Protein AF-A0A357IED6-F1 (afdb_monomer)

Secondary structure (DSSP, 8-state):
-HHHHHHHHHHHTT--EEEE-TTSS-EEEE-EEEEETTTTEEEEPP-S-HHHHHHHHTT--EEEEEEETTEEEEEEEE--SEEEEETTEEEEEEEPPS--EEE---SSPPEEPPTTS--EEEEEEEETTTTEEEEEEEE--EE-

Solvent-accessible surface area (backbone atoms only — not comparable to full-atom values): 8421 Å² total; per-residue (Å²): 117,66,66,64,48,53,56,44,49,38,30,78,68,64,31,62,29,42,40,36,29,92,92,45,105,49,64,35,57,35,37,40,80,47,73,41,76,91,83,41,32,31,29,32,46,47,53,83,33,68,69,57,45,48,40,49,76,72,56,49,53,30,31,44,36,35,63,57,97,84,22,43,34,36,39,70,75,42,48,65,79,46,78,50,73,59,99,89,45,44,37,37,33,27,63,62,67,96,63,66,49,77,49,73,84,72,94,62,72,68,51,67,46,54,94,90,49,86,45,78,44,75,51,74,52,71,42,82,90,76,72,44,69,52,75,45,79,49,67,52,58,63,50,102

Nearest PDB structures (foldseek):
  3kyf-assembly1_A  TM=8.265E-01  e=1.391E-10  Pseudomonas putida KT2440
  2gjg-assembly1_A-2  TM=6.910E-01  e=1.583E-08  Pseudomonas putida KT2440
  5y6f-assembly1_A  TM=8.391E-01  e=9.096E-07  Escherichia coli K-12
  3ba3-assembly1_A  TM=6.505E-01  e=3.039E-02  Lactiplantibacillus plantarum WCFS1
  2hhz-assembly1_A  TM=6.022E-01  e=1.473E-01  Streptococcus suis 89/1591

Sequence (144 aa):
MQIARIIQSLRDDHQLIGVSFRDRNEGSQSIIVDVDLDAGFFSVDELPSAGCRQLVSDGEPFDIRAELNGVDVGMAGLKVSEISEDDQGALYQVPIPKRISYVQRREAFRARVTGLTEVPVALSWTDEETSTSGELEAALDDIS

Mean predicted aligned error: 8.71 Å

Radius of gyration: 20.52 Å; Cα contacts (8 Å, |Δi|>4): 267; chains: 1; bounding box: 52×38×51 Å

pLDDT: mean 90.73, std 7.45, range [64.06, 98.12]

Structure (mmCIF, N/CA/C/O backbone):
data_AF-A0A357IED6-F1
#
_entry.id   AF-A0A357IED6-F1
#
loop_
_atom_site.group_PDB
_atom_site.id
_atom_site.type_symbol
_atom_site.label_atom_id
_atom_site.label_alt_id
_atom_site.label_comp_id
_atom_site.label_asym_id
_atom_site.label_entity_id
_atom_site.label_seq_id
_atom_site.pdbx_PDB_ins_code
_atom_site.Cartn_x
_atom_site.Cartn_y
_atom_site.Cartn_z
_atom_site.occupancy
_atom_site.B_iso_or_equiv
_atom_site.auth_seq_id
_atom_site.auth_comp_id
_atom_site.auth_asym_id
_atom_site.auth_atom_id
_atom_site.pdbx_PDB_model_num
ATOM 1 N N . MET A 1 1 ? -18.138 -2.967 -7.407 1.00 64.06 1 MET A N 1
ATOM 2 C CA . MET A 1 1 ? -17.438 -4.247 -7.150 1.00 64.06 1 MET A CA 1
ATOM 3 C C . MET A 1 1 ? -16.030 -4.350 -7.754 1.00 64.06 1 MET A C 1
ATOM 5 O O . MET A 1 1 ? -15.318 -5.254 -7.352 1.00 64.06 1 MET A O 1
ATOM 9 N N . GLN A 1 2 ? -15.576 -3.463 -8.655 1.00 84.00 2 GLN A N 1
ATOM 10 C CA . GLN A 1 2 ? -14.235 -3.580 -9.266 1.00 84.00 2 GLN A CA 1
ATOM 11 C C . GLN A 1 2 ? -13.073 -3.222 -8.316 1.00 84.00 2 GLN A C 1
ATOM 13 O O . GLN A 1 2 ? -12.084 -3.941 -8.275 1.00 84.00 2 GLN A O 1
ATOM 18 N N . ILE A 1 3 ? -13.210 -2.164 -7.507 1.00 90.25 3 ILE A N 1
ATOM 19 C CA . ILE A 1 3 ? -12.166 -1.725 -6.556 1.00 90.25 3 ILE A CA 1
ATOM 20 C C . ILE A 1 3 ? -11.846 -2.819 -5.532 1.00 90.25 3 ILE A C 1
ATOM 22 O O . ILE A 1 3 ? -10.701 -3.224 -5.383 1.00 90.25 3 ILE A O 1
ATOM 26 N N . ALA A 1 4 ? -12.891 -3.343 -4.894 1.00 89.81 4 ALA A N 1
ATOM 27 C CA . ALA A 1 4 ? -12.820 -4.458 -3.960 1.00 89.81 4 ALA A CA 1
ATOM 28 C C . ALA A 1 4 ? -12.060 -5.673 -4.516 1.00 89.81 4 ALA A C 1
ATOM 30 O O . ALA A 1 4 ? -11.332 -6.329 -3.778 1.00 89.81 4 ALA A O 1
ATOM 31 N N . ARG A 1 5 ? -12.236 -5.983 -5.808 1.00 91.75 5 ARG A N 1
ATOM 32 C CA . ARG A 1 5 ? -11.565 -7.117 -6.456 1.00 91.75 5 ARG A CA 1
ATOM 33 C C . ARG A 1 5 ? -10.081 -6.866 -6.662 1.00 91.75 5 ARG A C 1
ATOM 35 O O . ARG A 1 5 ? -9.305 -7.779 -6.447 1.00 91.75 5 ARG A O 1
ATOM 42 N N . ILE A 1 6 ? -9.691 -5.640 -7.002 1.00 94.62 6 ILE A N 1
ATOM 43 C CA . ILE A 1 6 ? -8.274 -5.274 -7.120 1.00 94.62 6 ILE A CA 1
ATOM 44 C C . ILE A 1 6 ? -7.575 -5.401 -5.763 1.00 94.62 6 ILE A C 1
ATOM 46 O O . ILE A 1 6 ? -6.493 -5.966 -5.692 1.00 94.62 6 ILE A O 1
ATOM 50 N N . ILE A 1 7 ? -8.216 -4.945 -4.684 1.00 95.94 7 ILE A N 1
ATOM 51 C CA . ILE A 1 7 ? -7.675 -5.069 -3.322 1.00 95.94 7 ILE A CA 1
ATOM 52 C C . ILE A 1 7 ? -7.568 -6.546 -2.902 1.00 95.94 7 ILE A C 1
ATOM 54 O O . ILE A 1 7 ? -6.544 -6.944 -2.360 1.00 95.94 7 ILE A O 1
ATOM 58 N N . GLN A 1 8 ? -8.574 -7.375 -3.214 1.00 95.94 8 GLN A N 1
ATOM 59 C CA . GLN A 1 8 ? -8.484 -8.832 -3.026 1.00 95.94 8 GLN A CA 1
ATOM 60 C C . GLN A 1 8 ? -7.321 -9.443 -3.805 1.00 95.94 8 GLN A C 1
ATOM 62 O O . GLN A 1 8 ? -6.569 -10.211 -3.230 1.00 95.94 8 GLN A O 1
ATOM 67 N N . SER A 1 9 ? -7.129 -9.078 -5.075 1.00 95.81 9 SER A N 1
ATOM 68 C CA . SER A 1 9 ? -6.007 -9.595 -5.863 1.00 95.81 9 SER A CA 1
ATOM 69 C C . SER A 1 9 ? -4.656 -9.207 -5.265 1.00 95.81 9 SER A C 1
ATOM 71 O O . SER A 1 9 ? -3.771 -10.046 -5.197 1.00 95.8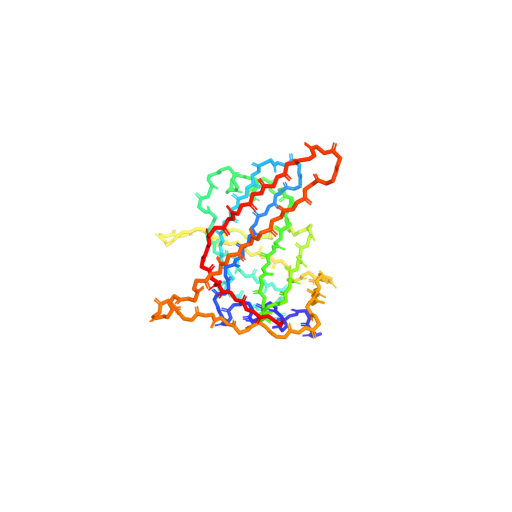1 9 SER A O 1
ATOM 73 N N . LEU A 1 10 ? -4.505 -7.973 -4.766 1.00 96.75 10 LEU A N 1
ATOM 74 C CA . LEU A 1 10 ? -3.286 -7.561 -4.060 1.00 96.75 10 LEU A CA 1
ATOM 75 C C . LEU A 1 10 ? -3.009 -8.433 -2.823 1.00 96.75 10 LEU A C 1
ATOM 77 O O . LEU A 1 10 ? -1.856 -8.783 -2.585 1.00 96.75 10 LEU A O 1
ATOM 81 N N . ARG A 1 11 ? -4.051 -8.800 -2.063 1.00 97.38 11 ARG A N 1
ATOM 82 C CA . ARG A 1 11 ? -3.950 -9.726 -0.924 1.00 97.38 11 ARG A CA 1
ATOM 83 C C . ARG A 1 11 ? -3.593 -11.140 -1.372 1.00 97.38 11 ARG A C 1
ATOM 85 O O . ARG A 1 11 ? -2.632 -11.710 -0.872 1.00 97.38 11 ARG A O 1
ATOM 92 N N . ASP A 1 12 ? -4.381 -11.713 -2.277 1.00 96.69 12 ASP A N 1
ATOM 93 C CA . ASP A 1 12 ? -4.260 -13.118 -2.673 1.00 96.69 12 ASP A CA 1
ATOM 94 C C . ASP A 1 12 ? -2.881 -13.390 -3.307 1.00 96.69 12 ASP A C 1
ATOM 96 O O . ASP A 1 12 ? -2.246 -14.409 -3.021 1.00 96.69 12 ASP A O 1
ATOM 100 N N . ASP A 1 13 ? -2.362 -12.422 -4.068 1.00 96.00 13 ASP A N 1
ATOM 101 C CA . ASP A 1 13 ? -1.035 -12.474 -4.685 1.00 96.00 13 ASP A CA 1
ATOM 102 C C . ASP A 1 13 ? 0.095 -12.017 -3.732 1.00 96.00 13 ASP A C 1
ATOM 104 O O . ASP A 1 13 ? 1.244 -11.922 -4.166 1.00 96.00 13 ASP A O 1
ATOM 108 N N . HIS A 1 14 ? -0.205 -11.712 -2.460 1.00 95.31 14 HIS A N 1
ATOM 109 C CA . HIS A 1 14 ? 0.734 -11.217 -1.438 1.00 95.31 14 HIS A CA 1
ATOM 110 C C . HIS A 1 14 ? 1.625 -10.070 -1.941 1.00 95.31 14 HIS A C 1
ATOM 112 O O . HIS A 1 14 ? 2.837 -10.040 -1.710 1.00 95.31 14 HIS A O 1
ATOM 118 N N . GLN A 1 15 ? 1.030 -9.133 -2.682 1.00 96.44 15 GLN A N 1
ATOM 119 C CA . GLN A 1 15 ? 1.777 -8.037 -3.284 1.00 96.44 15 GLN A CA 1
ATOM 120 C C . GLN A 1 15 ? 2.285 -7.083 -2.206 1.00 96.44 15 GLN A C 1
ATOM 122 O O . GLN A 1 15 ? 1.523 -6.616 -1.355 1.00 96.44 15 GLN A O 1
ATOM 127 N N . LEU A 1 16 ? 3.575 -6.749 -2.287 1.00 97.00 16 LEU A N 1
ATOM 128 C CA . LEU A 1 16 ? 4.151 -5.685 -1.476 1.00 97.00 16 LEU A CA 1
ATOM 129 C C . LEU A 1 16 ? 3.484 -4.358 -1.826 1.00 97.00 16 LEU A C 1
ATOM 131 O O . LEU A 1 16 ? 3.409 -3.957 -2.991 1.00 97.00 16 LEU A O 1
ATOM 135 N N . ILE A 1 17 ? 3.052 -3.655 -0.789 1.00 97.88 17 ILE A N 1
ATOM 136 C CA . ILE A 1 17 ? 2.495 -2.318 -0.900 1.00 97.88 17 ILE A CA 1
ATOM 137 C C . ILE A 1 17 ? 3.471 -1.302 -0.309 1.00 97.88 17 ILE A C 1
ATOM 139 O O . ILE A 1 17 ? 4.075 -1.524 0.737 1.00 97.88 17 ILE A O 1
ATOM 143 N N . GLY A 1 18 ? 3.630 -0.171 -0.985 1.00 97.69 18 GLY A N 1
ATOM 144 C CA . GLY A 1 18 ? 4.316 1.003 -0.465 1.00 97.69 18 GLY A CA 1
ATOM 145 C C . GLY A 1 18 ? 3.320 1.943 0.199 1.00 97.69 18 GLY A C 1
ATOM 146 O O . GLY A 1 18 ? 2.380 2.402 -0.448 1.00 97.69 18 GLY A O 1
ATOM 147 N N . VAL A 1 19 ? 3.548 2.254 1.469 1.00 97.50 19 VAL A N 1
ATOM 148 C CA . VAL A 1 19 ? 2.793 3.230 2.261 1.00 97.50 19 VAL A CA 1
ATOM 149 C C . VAL A 1 19 ? 3.594 4.524 2.328 1.00 97.50 19 VAL A C 1
ATOM 151 O O . VAL A 1 19 ? 4.795 4.498 2.587 1.00 97.50 19 VAL A O 1
ATOM 154 N N . SER A 1 20 ? 2.945 5.660 2.082 1.00 96.69 20 SER A N 1
ATOM 155 C CA . SER A 1 20 ? 3.589 6.980 2.083 1.00 96.69 20 SER A CA 1
ATOM 156 C C . SER A 1 20 ? 2.659 8.068 2.608 1.00 96.69 20 SER A C 1
ATOM 158 O O . SER A 1 20 ? 1.442 7.967 2.471 1.00 96.69 20 SER A O 1
ATOM 160 N N . PHE A 1 21 ? 3.229 9.134 3.162 1.00 94.94 21 PHE A N 1
ATOM 161 C CA . PHE A 1 21 ? 2.486 10.262 3.728 1.00 94.94 21 PHE A CA 1
ATOM 162 C C . PHE A 1 21 ? 2.893 11.537 2.984 1.00 94.94 21 PHE A C 1
ATOM 164 O O . PHE A 1 21 ? 4.072 11.860 2.931 1.00 94.94 21 PHE A O 1
ATOM 171 N N . ARG A 1 22 ? 1.949 12.265 2.373 1.00 84.12 22 ARG A N 1
ATOM 172 C CA . ARG A 1 22 ? 2.268 13.318 1.378 1.00 84.12 22 ARG A CA 1
ATOM 173 C C . ARG A 1 22 ? 3.228 14.403 1.854 1.00 84.12 22 ARG A C 1
ATOM 175 O O . ARG A 1 22 ? 4.086 14.818 1.084 1.00 84.12 22 ARG A O 1
ATOM 182 N N . ASP A 1 23 ? 3.076 14.840 3.097 1.00 81.88 23 ASP A N 1
ATOM 183 C CA . ASP A 1 23 ? 3.854 15.946 3.661 1.00 81.88 23 ASP A CA 1
ATOM 184 C C . ASP A 1 23 ? 4.979 15.457 4.583 1.00 81.88 23 ASP A C 1
ATOM 186 O O . ASP A 1 23 ? 5.598 16.239 5.309 1.00 81.88 23 ASP A O 1
ATOM 190 N N . ARG A 1 24 ? 5.257 14.148 4.570 1.00 81.00 24 ARG A N 1
ATOM 191 C CA . ARG A 1 24 ? 6.326 13.524 5.348 1.00 81.00 24 ARG A CA 1
ATOM 192 C C . ARG A 1 24 ? 7.255 12.806 4.381 1.00 81.00 24 ARG A C 1
ATOM 194 O O . ARG A 1 24 ? 6.810 12.049 3.528 1.00 81.00 24 ARG A O 1
ATOM 201 N N . ASN A 1 25 ? 8.563 12.986 4.528 1.00 82.88 25 ASN A N 1
ATOM 202 C CA . ASN A 1 25 ? 9.537 12.168 3.799 1.00 82.88 25 ASN A CA 1
ATOM 203 C C . ASN A 1 25 ? 9.668 10.776 4.452 1.00 82.88 25 ASN A C 1
ATOM 205 O O . ASN A 1 25 ? 10.767 10.318 4.751 1.00 82.88 25 ASN A O 1
ATOM 209 N N . GLU A 1 26 ? 8.527 10.158 4.750 1.00 86.31 26 GLU A N 1
ATOM 210 C CA . GLU A 1 26 ? 8.396 8.888 5.444 1.00 86.31 26 GLU A CA 1
ATOM 211 C C . GLU A 1 26 ? 7.555 7.927 4.615 1.00 86.31 26 GLU A C 1
ATOM 213 O O . GLU A 1 26 ? 6.529 8.287 4.027 1.00 86.31 26 GLU A O 1
ATOM 218 N N . GLY A 1 27 ? 8.006 6.681 4.592 1.00 91.94 27 GLY A N 1
ATOM 219 C CA . GLY A 1 27 ? 7.304 5.598 3.946 1.00 91.94 27 GLY A CA 1
ATOM 220 C C . GLY A 1 27 ? 7.705 4.263 4.540 1.00 91.94 27 GLY A C 1
ATOM 221 O O . GLY A 1 27 ? 8.721 4.127 5.224 1.00 91.94 27 GLY A O 1
ATOM 222 N N . SER A 1 28 ? 6.873 3.271 4.278 1.00 95.50 28 SER A N 1
ATOM 223 C CA . SER A 1 28 ? 7.088 1.909 4.732 1.00 95.50 28 SER A CA 1
ATOM 224 C C . SER A 1 28 ? 6.571 0.929 3.692 1.00 95.50 28 SER A C 1
ATOM 226 O O . SER A 1 28 ? 5.829 1.309 2.785 1.00 95.50 28 SER A O 1
ATOM 228 N N . GLN A 1 29 ? 6.979 -0.325 3.809 1.00 96.81 29 GLN A N 1
ATOM 229 C CA . GLN A 1 29 ? 6.427 -1.411 3.012 1.00 96.81 29 GLN A CA 1
ATOM 230 C C . GLN A 1 29 ? 5.634 -2.335 3.920 1.00 96.81 29 GLN A C 1
ATOM 232 O O . GLN A 1 29 ? 5.993 -2.517 5.079 1.00 96.81 29 GLN A O 1
ATOM 237 N N . SER A 1 30 ? 4.553 -2.882 3.385 1.00 97.06 30 SER A N 1
ATOM 238 C CA . SER A 1 30 ? 3.677 -3.819 4.084 1.00 97.06 30 SER A CA 1
ATOM 239 C C . SER A 1 30 ? 2.950 -4.689 3.049 1.00 97.06 30 SER A C 1
ATOM 241 O O . SER A 1 30 ? 3.298 -4.668 1.863 1.00 97.06 30 SER A O 1
ATOM 243 N N . ILE A 1 31 ? 1.945 -5.443 3.481 1.00 97.56 31 ILE A N 1
ATOM 244 C CA . ILE A 1 31 ? 1.044 -6.244 2.653 1.00 97.56 31 ILE A CA 1
ATOM 245 C C . ILE A 1 31 ? -0.402 -6.074 3.131 1.00 97.56 31 ILE A C 1
ATOM 247 O O . ILE A 1 31 ? -0.668 -5.636 4.250 1.00 97.56 31 ILE A O 1
ATOM 251 N N . ILE A 1 32 ? -1.353 -6.433 2.272 1.00 97.81 32 ILE A N 1
ATOM 252 C CA . ILE A 1 32 ? -2.757 -6.576 2.669 1.00 97.81 32 ILE A CA 1
ATOM 253 C C . ILE A 1 32 ? -2.953 -8.018 3.120 1.00 97.81 32 ILE A C 1
ATOM 255 O O . ILE A 1 32 ? -2.716 -8.933 2.336 1.00 97.81 32 ILE A O 1
ATOM 259 N N . VAL A 1 33 ? -3.397 -8.221 4.358 1.00 96.75 33 VAL A N 1
ATOM 260 C CA . VAL A 1 33 ? -3.565 -9.568 4.936 1.00 96.75 33 VAL A CA 1
ATOM 261 C C . VAL A 1 33 ? -5.017 -10.023 4.956 1.00 96.75 33 VAL A C 1
ATOM 263 O O . VAL A 1 33 ? -5.296 -11.221 4.886 1.00 96.75 33 VAL A O 1
ATOM 266 N N . ASP A 1 34 ? -5.963 -9.083 4.975 1.00 96.38 34 ASP A N 1
ATOM 267 C CA . ASP A 1 34 ? -7.386 -9.403 4.965 1.00 96.38 34 ASP A CA 1
ATOM 268 C C . ASP A 1 34 ? -8.229 -8.384 4.196 1.00 96.38 34 ASP A C 1
ATOM 270 O O . ASP A 1 34 ? -7.861 -7.215 4.070 1.00 96.38 34 ASP A O 1
ATOM 274 N N . VAL A 1 35 ? -9.355 -8.844 3.650 1.00 96.81 35 VAL A N 1
ATOM 275 C CA . VAL A 1 35 ? -10.332 -8.010 2.945 1.00 96.81 35 VAL A CA 1
ATOM 276 C C . VAL A 1 35 ? -11.739 -8.495 3.279 1.00 96.81 35 VAL A C 1
ATOM 278 O O . VAL A 1 35 ? -12.156 -9.554 2.812 1.00 96.81 35 VAL A O 1
ATOM 281 N N . ASP A 1 36 ? -12.501 -7.669 3.991 1.00 95.19 36 ASP A N 1
ATOM 282 C CA . ASP A 1 36 ? -13.914 -7.905 4.275 1.00 95.19 36 ASP A CA 1
ATOM 283 C C . ASP A 1 36 ? -14.778 -6.990 3.398 1.00 95.19 36 ASP A C 1
ATOM 285 O O . ASP A 1 36 ? -14.875 -5.773 3.587 1.00 95.19 36 ASP A O 1
ATOM 289 N N . LEU A 1 37 ? -15.414 -7.586 2.389 1.00 90.31 37 LEU A N 1
ATOM 290 C CA . LEU A 1 37 ? -16.263 -6.857 1.449 1.00 90.31 37 LEU A CA 1
ATOM 291 C C . LEU A 1 37 ? -17.638 -6.518 2.004 1.00 90.31 37 LEU A C 1
ATOM 293 O O . LEU A 1 37 ? -18.233 -5.539 1.547 1.00 90.31 37 LEU A O 1
ATOM 297 N N . ASP A 1 38 ? -18.138 -7.334 2.927 1.00 91.38 38 ASP A N 1
ATOM 298 C CA . ASP A 1 38 ? -19.461 -7.158 3.508 1.00 91.38 38 ASP A CA 1
ATOM 299 C C . ASP A 1 38 ? -19.416 -6.016 4.526 1.00 91.38 38 ASP A C 1
ATOM 301 O O . ASP A 1 38 ? -20.299 -5.155 4.539 1.00 91.38 38 ASP A O 1
ATOM 305 N N . ALA A 1 39 ? -18.337 -5.946 5.309 1.00 93.25 39 ALA A N 1
ATOM 306 C CA . ALA A 1 39 ? -18.072 -4.844 6.225 1.00 93.25 39 ALA A CA 1
ATOM 307 C C . ALA A 1 39 ? -17.416 -3.622 5.551 1.00 93.25 39 ALA A C 1
ATOM 309 O O . ALA A 1 39 ? -17.506 -2.505 6.063 1.00 93.25 39 ALA A O 1
ATOM 310 N N . GLY A 1 40 ? -16.799 -3.798 4.379 1.00 94.88 40 GLY A N 1
ATOM 311 C CA . GLY A 1 40 ? -16.278 -2.706 3.557 1.00 94.88 40 GLY A CA 1
ATOM 312 C C . GLY A 1 40 ? -14.908 -2.177 3.987 1.00 94.88 40 GLY A C 1
ATOM 313 O O . GLY A 1 40 ? -14.626 -0.993 3.776 1.00 94.88 40 GLY A O 1
ATOM 314 N N . PHE A 1 41 ? -14.051 -3.027 4.551 1.00 96.81 41 PHE A N 1
ATOM 315 C CA . PHE A 1 41 ? -12.683 -2.686 4.948 1.00 96.81 41 PHE A CA 1
ATOM 316 C C . PHE A 1 41 ? -11.665 -3.711 4.432 1.00 96.81 41 PHE A C 1
ATOM 318 O O . PHE A 1 41 ? -12.002 -4.799 3.971 1.00 96.81 41 PHE A O 1
ATOM 325 N N . PHE A 1 42 ? -10.393 -3.348 4.502 1.00 97.62 42 PHE A N 1
ATOM 326 C CA . PHE A 1 42 ? -9.267 -4.259 4.343 1.00 97.62 42 PHE A CA 1
ATOM 327 C C . PHE A 1 42 ? -8.245 -3.991 5.442 1.00 97.62 42 PHE A C 1
ATOM 329 O O . PHE A 1 42 ? -8.203 -2.890 5.990 1.00 97.62 42 PHE A O 1
ATOM 336 N N . SER A 1 43 ? -7.431 -4.989 5.753 1.00 97.56 43 SER A N 1
ATOM 337 C CA . SER A 1 43 ? -6.446 -4.920 6.825 1.00 97.56 43 SER A CA 1
ATOM 338 C C . SER A 1 43 ? -5.038 -4.936 6.249 1.00 97.56 43 SER A C 1
ATOM 340 O O . SER A 1 43 ? -4.699 -5.789 5.424 1.00 97.56 43 SER A O 1
ATOM 342 N N . VAL A 1 44 ? -4.231 -3.973 6.679 1.00 97.69 44 VAL A N 1
ATOM 343 C CA . VAL A 1 44 ? -2.818 -3.829 6.324 1.00 97.69 44 VAL A CA 1
ATOM 344 C C . VAL A 1 44 ? -1.972 -4.328 7.487 1.00 97.69 44 VAL A C 1
ATOM 346 O O . VAL A 1 44 ? -2.278 -4.018 8.639 1.00 97.69 44 VAL A O 1
ATOM 349 N N . ASP A 1 45 ? -0.938 -5.100 7.168 1.00 96.69 45 ASP A N 1
ATOM 350 C CA . ASP A 1 45 ? 0.019 -5.630 8.140 1.00 96.69 45 ASP A CA 1
ATOM 351 C C . ASP A 1 45 ? 0.878 -4.525 8.774 1.00 96.69 45 ASP A C 1
ATOM 353 O O . ASP A 1 45 ? 0.847 -3.361 8.349 1.00 96.69 45 ASP A O 1
ATOM 357 N N . GLU A 1 46 ? 1.688 -4.898 9.759 1.00 95.31 46 GLU A N 1
ATOM 358 C CA . GLU A 1 46 ? 2.544 -3.979 10.492 1.00 95.31 46 GLU A CA 1
ATOM 359 C C . GLU A 1 46 ? 3.399 -3.112 9.553 1.00 95.31 46 GLU A C 1
ATOM 361 O O . GLU A 1 46 ? 3.917 -3.566 8.531 1.00 95.31 46 GLU A O 1
ATOM 366 N N . LEU A 1 47 ? 3.561 -1.834 9.913 1.00 95.00 47 LEU A N 1
ATOM 367 C CA . LEU A 1 47 ? 4.505 -0.935 9.259 1.00 95.00 47 LEU A CA 1
ATOM 368 C C . LEU A 1 47 ? 5.841 -0.997 10.015 1.00 95.00 47 LEU A C 1
ATOM 370 O O . LEU A 1 47 ? 5.904 -0.507 11.142 1.00 95.00 47 LEU A O 1
ATOM 374 N N . PRO A 1 48 ? 6.936 -1.508 9.421 1.00 92.00 48 PRO A N 1
ATOM 375 C CA . PRO A 1 48 ? 8.214 -1.638 10.129 1.00 92.00 48 PRO A CA 1
ATOM 376 C C . PRO A 1 48 ? 8.837 -0.309 10.589 1.00 92.00 48 PRO A C 1
ATOM 378 O O . PRO A 1 48 ? 9.704 -0.289 11.462 1.00 92.00 48 PRO A O 1
ATOM 381 N N . SER A 1 49 ? 8.441 0.820 9.989 1.00 92.75 49 SER A N 1
ATOM 382 C CA . SER A 1 49 ? 8.948 2.142 10.376 1.00 92.75 49 SER A CA 1
ATOM 383 C C . SER A 1 49 ? 8.194 2.692 11.588 1.00 92.75 49 SER A C 1
ATOM 385 O O . SER A 1 49 ? 6.997 2.964 11.505 1.00 92.75 49 SER A O 1
ATOM 387 N N . ALA A 1 50 ? 8.911 2.953 12.686 1.00 92.00 50 ALA A N 1
ATOM 388 C CA . ALA A 1 50 ? 8.334 3.537 13.900 1.00 92.00 50 ALA A CA 1
ATOM 389 C C . ALA A 1 50 ? 7.679 4.912 13.658 1.00 92.00 50 ALA A C 1
ATOM 391 O O . ALA A 1 50 ? 6.631 5.199 14.234 1.00 92.00 50 ALA A O 1
ATOM 392 N N . GLY A 1 51 ? 8.256 5.742 12.780 1.00 94.25 51 GLY A N 1
ATOM 393 C CA . GLY A 1 51 ? 7.670 7.034 12.410 1.00 94.25 51 GLY A CA 1
ATOM 394 C C . GLY A 1 51 ? 6.351 6.864 11.654 1.00 94.25 51 GLY A C 1
ATOM 395 O O . GLY A 1 51 ? 5.354 7.496 11.995 1.00 94.25 51 GLY A O 1
ATOM 396 N N . CYS A 1 52 ? 6.284 5.902 10.730 1.00 94.25 52 CYS A N 1
ATOM 397 C CA . CYS A 1 52 ? 5.043 5.552 10.040 1.00 94.25 52 CYS A CA 1
ATOM 398 C C . CYS A 1 52 ? 3.989 4.981 11.000 1.00 94.25 52 CYS A C 1
ATOM 400 O O . CYS A 1 52 ? 2.830 5.380 10.908 1.00 94.25 52 CYS A O 1
ATOM 402 N N . ARG A 1 53 ? 4.376 4.111 11.950 1.00 94.31 53 ARG A N 1
ATOM 403 C CA . ARG A 1 53 ? 3.469 3.607 13.002 1.00 94.31 53 ARG A CA 1
ATOM 404 C C . ARG A 1 53 ? 2.862 4.763 13.799 1.00 94.31 53 ARG A C 1
ATOM 406 O O . ARG A 1 53 ? 1.653 4.783 14.005 1.00 94.31 53 ARG A O 1
ATOM 413 N N . GLN A 1 54 ? 3.679 5.737 14.206 1.00 94.56 54 GLN A N 1
ATOM 414 C CA . GLN A 1 54 ? 3.202 6.915 14.934 1.00 94.56 54 GLN A CA 1
ATOM 415 C C . GLN A 1 54 ? 2.244 7.762 14.087 1.00 94.56 54 GLN A C 1
ATOM 417 O O . GLN A 1 54 ? 1.165 8.106 14.557 1.00 94.56 54 GLN A O 1
ATOM 422 N N . LEU A 1 55 ? 2.592 8.044 12.828 1.00 95.38 55 LEU A N 1
ATOM 423 C CA . LEU A 1 55 ? 1.751 8.833 11.920 1.00 95.38 55 LEU A CA 1
ATOM 424 C C . LEU A 1 55 ? 0.374 8.191 11.698 1.00 95.38 55 LEU A C 1
ATOM 426 O O . LEU A 1 55 ? -0.641 8.888 11.704 1.00 95.38 55 LEU A O 1
ATOM 430 N N . VAL A 1 56 ? 0.325 6.864 11.54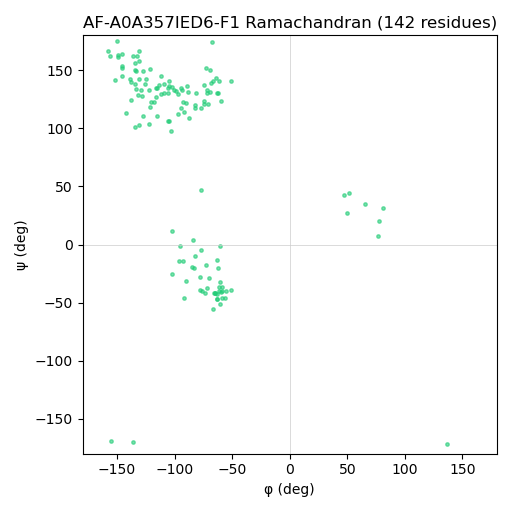2 1.00 95.25 56 VAL A N 1
ATOM 431 C CA . VAL A 1 56 ? -0.941 6.126 11.450 1.00 95.25 56 VAL A CA 1
ATOM 432 C C . VAL A 1 56 ? -1.751 6.246 12.739 1.00 95.25 56 VAL A C 1
ATOM 434 O O . VAL A 1 56 ? -2.944 6.546 12.673 1.00 95.25 56 VAL A O 1
ATOM 437 N N . SER A 1 57 ? -1.116 6.051 13.897 1.00 94.12 57 SER A N 1
ATOM 438 C CA . SER A 1 57 ? -1.764 6.182 15.209 1.00 94.12 57 SER A CA 1
ATOM 439 C C . SER A 1 57 ? -2.315 7.588 15.462 1.00 94.12 57 SER A C 1
ATOM 441 O O . SER A 1 57 ? -3.366 7.732 16.082 1.00 94.12 57 SER A O 1
ATOM 443 N N . ASP A 1 58 ? -1.658 8.617 14.926 1.00 95.00 58 ASP A N 1
ATOM 444 C CA . ASP A 1 58 ? -2.106 10.012 15.002 1.00 95.00 58 ASP A CA 1
ATOM 445 C C . ASP A 1 58 ? -3.251 10.331 14.014 1.00 95.00 58 ASP A C 1
ATOM 447 O O . ASP A 1 58 ? -3.808 11.433 14.020 1.00 95.00 58 ASP A O 1
ATOM 451 N N . GLY A 1 59 ? -3.637 9.374 13.161 1.00 94.62 59 GLY A N 1
ATOM 452 C CA . GLY A 1 59 ? -4.712 9.524 12.179 1.00 94.62 59 GLY A CA 1
ATOM 453 C C . GLY A 1 59 ? -4.321 10.333 10.937 1.00 94.62 59 GLY A C 1
ATOM 454 O O . GLY A 1 59 ? -5.206 10.848 10.232 1.00 94.62 59 GLY A O 1
ATOM 455 N N . GLU A 1 60 ? -3.018 10.460 10.664 1.00 95.75 60 GLU A N 1
ATOM 456 C CA . GLU A 1 60 ? -2.498 11.111 9.462 1.00 95.75 60 GLU A CA 1
ATOM 457 C C . GLU A 1 60 ? -2.956 10.326 8.213 1.00 95.75 60 GLU A C 1
ATOM 459 O O . GLU A 1 60 ? -2.817 9.099 8.161 1.00 95.75 60 GLU A O 1
ATOM 464 N N . PRO A 1 61 ? -3.528 10.992 7.189 1.00 96.62 61 PRO A N 1
ATOM 465 C CA . PRO A 1 61 ? -3.859 10.327 5.942 1.00 96.62 61 PRO A CA 1
ATOM 466 C C . PRO A 1 61 ? -2.608 9.824 5.218 1.00 96.62 61 PRO A C 1
ATOM 468 O O . PRO A 1 61 ? -1.593 10.517 5.143 1.00 96.62 61 PRO A O 1
ATOM 471 N N . PHE A 1 62 ? -2.725 8.665 4.585 1.00 97.25 62 PHE A N 1
ATOM 472 C CA . PHE A 1 62 ? -1.643 8.060 3.817 1.00 97.25 62 PHE A CA 1
ATOM 473 C C . PHE A 1 62 ? -2.112 7.588 2.444 1.00 97.25 62 PHE A C 1
ATOM 475 O O . PHE A 1 62 ? -3.303 7.419 2.170 1.00 97.25 62 PHE A O 1
ATOM 482 N N . ASP A 1 63 ? -1.140 7.372 1.571 1.00 97.44 63 ASP A N 1
ATOM 483 C CA . ASP A 1 63 ? -1.323 6.853 0.229 1.00 97.44 63 ASP A CA 1
ATOM 484 C C . ASP A 1 63 ? -0.666 5.462 0.154 1.00 97.44 63 ASP A C 1
ATOM 486 O O . ASP A 1 63 ? 0.447 5.263 0.648 1.00 97.44 63 ASP A O 1
ATOM 490 N N . ILE A 1 64 ? -1.347 4.509 -0.484 1.00 97.62 64 ILE A N 1
ATOM 491 C CA . ILE A 1 64 ? -0.820 3.184 -0.823 1.00 97.62 64 ILE A CA 1
ATOM 492 C C . ILE A 1 64 ? -0.516 3.133 -2.323 1.00 97.62 64 ILE A C 1
ATOM 494 O O . ILE A 1 64 ? -1.338 3.544 -3.149 1.00 97.62 64 ILE A O 1
ATOM 498 N N . ARG A 1 65 ? 0.635 2.561 -2.686 1.00 97.06 65 ARG A N 1
ATOM 499 C CA . ARG A 1 65 ? 0.983 2.169 -4.058 1.00 97.06 65 ARG A CA 1
ATOM 500 C C . ARG A 1 65 ? 1.369 0.700 -4.120 1.00 97.06 65 ARG A C 1
ATOM 502 O O . ARG A 1 65 ? 2.036 0.209 -3.220 1.00 97.06 65 ARG A O 1
ATOM 509 N N . ALA A 1 66 ? 0.982 0.026 -5.191 1.00 96.25 66 ALA A N 1
ATOM 510 C CA . ALA A 1 66 ? 1.336 -1.362 -5.451 1.00 96.25 66 ALA A CA 1
ATOM 511 C C . ALA A 1 66 ? 1.440 -1.604 -6.958 1.00 96.25 66 ALA A C 1
ATOM 513 O O . ALA A 1 66 ? 0.903 -0.827 -7.749 1.00 96.25 66 ALA A O 1
ATOM 514 N N . GLU A 1 67 ? 2.086 -2.697 -7.347 1.00 93.44 67 GLU A N 1
ATOM 515 C CA . GLU A 1 67 ? 2.010 -3.224 -8.708 1.00 93.44 67 GLU A CA 1
ATOM 516 C C . GLU A 1 67 ? 1.132 -4.481 -8.687 1.00 93.44 67 GLU A C 1
ATOM 518 O O . GLU A 1 67 ? 1.269 -5.320 -7.803 1.00 93.44 67 GLU A O 1
ATOM 523 N N . LEU A 1 68 ? 0.211 -4.612 -9.641 1.00 91.81 68 LEU A N 1
ATOM 524 C CA . LEU A 1 68 ? -0.579 -5.826 -9.839 1.00 91.81 68 LEU A CA 1
ATOM 525 C C . LEU A 1 68 ? -0.464 -6.256 -11.298 1.00 91.81 68 LEU A C 1
ATOM 527 O O . LEU A 1 68 ? -0.999 -5.587 -12.183 1.00 91.81 68 LEU A O 1
ATOM 531 N N . ASN A 1 69 ? 0.224 -7.371 -11.556 1.00 87.44 69 ASN A N 1
ATOM 532 C CA . ASN A 1 69 ? 0.453 -7.902 -12.907 1.00 87.44 69 ASN A CA 1
ATOM 533 C C . ASN A 1 69 ? 1.023 -6.847 -13.880 1.00 87.44 69 ASN A C 1
ATOM 535 O O . ASN A 1 69 ? 0.553 -6.698 -15.010 1.00 87.44 69 ASN A O 1
ATOM 539 N N . GLY A 1 70 ? 2.014 -6.073 -13.424 1.00 84.94 70 GLY A N 1
ATOM 540 C CA . GLY A 1 70 ? 2.640 -5.013 -14.215 1.00 84.94 70 GLY A CA 1
ATOM 541 C C . GLY A 1 70 ? 1.824 -3.724 -14.337 1.00 84.94 70 GLY A C 1
ATOM 542 O O . GLY A 1 70 ? 2.213 -2.862 -15.127 1.00 84.94 70 GLY A O 1
ATOM 543 N N . VAL A 1 71 ? 0.708 -3.596 -13.607 1.00 89.69 71 VAL A N 1
ATOM 544 C CA . VAL A 1 71 ? -0.129 -2.390 -13.566 1.00 89.69 71 VAL A CA 1
ATOM 545 C C . VAL A 1 71 ? 0.053 -1.639 -12.255 1.00 89.69 71 VAL A C 1
ATOM 547 O O . VAL A 1 71 ? -0.112 -2.217 -11.182 1.00 89.69 71 VAL A O 1
ATOM 550 N N . ASP A 1 72 ? 0.298 -0.331 -12.344 1.00 93.62 72 ASP A N 1
ATOM 551 C CA . ASP A 1 72 ? 0.384 0.540 -11.175 1.00 93.62 72 ASP A CA 1
ATOM 552 C C . ASP A 1 72 ? -1.004 0.733 -10.551 1.00 93.62 72 ASP A C 1
ATOM 554 O O . ASP A 1 72 ? -1.924 1.281 -11.175 1.00 93.62 72 ASP A O 1
ATOM 558 N N . VAL A 1 73 ? -1.137 0.343 -9.286 1.00 95.69 73 VAL A N 1
ATOM 559 C CA . VAL A 1 73 ? -2.323 0.567 -8.461 1.00 95.69 73 VAL A CA 1
ATOM 560 C C . VAL A 1 73 ? -2.000 1.611 -7.401 1.00 95.69 73 VAL A C 1
ATOM 562 O O . VAL A 1 73 ? -1.005 1.513 -6.688 1.00 95.69 73 VAL A O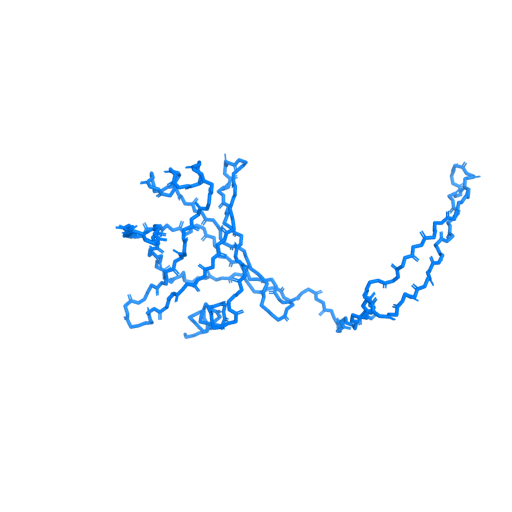 1
ATOM 565 N N . GLY A 1 74 ? -2.857 2.621 -7.275 1.00 96.75 74 GLY A N 1
ATOM 566 C CA . GLY A 1 74 ? -2.703 3.679 -6.283 1.00 96.75 74 GLY A CA 1
ATOM 567 C C . GLY A 1 74 ? -4.004 3.977 -5.557 1.00 96.75 74 GLY A C 1
ATOM 568 O O . GLY A 1 74 ? -5.079 4.046 -6.155 1.00 96.75 74 GLY A O 1
ATOM 569 N N . MET A 1 75 ? -3.903 4.176 -4.253 1.00 96.12 75 MET A N 1
ATOM 570 C CA . MET A 1 75 ? -5.003 4.550 -3.373 1.00 96.12 75 MET A CA 1
ATOM 571 C C . MET A 1 75 ? -4.525 5.719 -2.526 1.00 96.12 75 MET A C 1
ATOM 573 O O . MET A 1 75 ? -3.442 5.651 -1.959 1.00 96.12 75 MET A O 1
ATOM 577 N N . ALA A 1 76 ? -5.291 6.803 -2.473 1.00 96.00 76 ALA A N 1
ATOM 578 C CA . ALA A 1 76 ? -4.832 8.036 -1.847 1.00 96.00 76 ALA A CA 1
ATOM 579 C C . ALA A 1 76 ? -5.810 8.557 -0.797 1.00 96.00 76 ALA A C 1
ATOM 581 O O . ALA A 1 76 ? -7.025 8.409 -0.953 1.00 96.00 76 ALA A O 1
ATOM 582 N N . GLY A 1 77 ? -5.271 9.224 0.223 1.00 95.81 77 GLY A N 1
ATOM 583 C CA . GLY A 1 77 ? -6.034 9.812 1.321 1.00 95.81 77 GLY A CA 1
ATOM 584 C C . GLY A 1 77 ? -6.740 8.765 2.181 1.00 95.81 77 GLY A C 1
ATOM 585 O O . GLY A 1 77 ? -7.861 8.999 2.633 1.00 95.81 77 GLY A O 1
ATOM 586 N N . LEU A 1 78 ? -6.112 7.604 2.356 1.00 97.44 78 LEU A N 1
ATOM 587 C CA . LEU A 1 78 ? -6.587 6.547 3.234 1.00 97.44 78 LEU A CA 1
ATOM 588 C C . LEU A 1 78 ? -6.374 6.941 4.693 1.00 97.44 78 LEU A C 1
ATOM 590 O O . LEU A 1 78 ? -5.468 7.706 5.017 1.00 97.44 78 LEU A O 1
ATOM 594 N N . LYS A 1 79 ? -7.222 6.410 5.568 1.00 96.94 79 LYS A N 1
ATOM 595 C CA . LYS A 1 79 ? -7.109 6.556 7.017 1.00 96.94 79 LYS A CA 1
ATOM 596 C C . LYS A 1 79 ? -7.422 5.228 7.669 1.00 96.94 79 LYS A C 1
ATOM 598 O O . LYS A 1 79 ? -8.333 4.533 7.220 1.00 96.94 79 LYS A O 1
ATOM 603 N N . VAL A 1 80 ? -6.696 4.922 8.732 1.00 97.50 80 VAL A N 1
ATOM 604 C CA . VAL A 1 80 ? -7.007 3.767 9.563 1.00 97.50 80 VAL A CA 1
ATOM 605 C C . VAL A 1 80 ? -8.267 4.058 10.369 1.00 97.50 80 VAL A C 1
ATOM 607 O O . VAL A 1 80 ? -8.406 5.135 10.951 1.00 97.50 80 VAL A O 1
ATOM 610 N N . SER A 1 81 ? -9.213 3.124 10.343 1.00 96.94 81 SER A N 1
ATOM 611 C CA . SER A 1 81 ? -10.431 3.170 11.152 1.00 96.94 81 SER A CA 1
ATOM 612 C C . SER A 1 81 ? -10.250 2.490 12.503 1.00 96.94 81 SER A C 1
ATOM 614 O O . SER A 1 81 ? -10.875 2.909 13.471 1.00 96.94 81 SER A O 1
ATOM 616 N N . GLU A 1 82 ? -9.404 1.463 12.565 1.00 96.75 82 GLU A N 1
ATOM 617 C CA . GLU A 1 82 ? -9.142 0.685 13.773 1.00 96.75 82 GLU A CA 1
ATOM 618 C C . GLU A 1 82 ? -7.723 0.106 13.734 1.00 96.75 82 GLU A C 1
ATOM 620 O O . GLU A 1 82 ? -7.232 -0.284 12.672 1.00 96.75 82 GLU A O 1
ATOM 625 N N . ILE A 1 83 ? -7.066 0.091 14.895 1.00 96.62 83 ILE A N 1
ATOM 626 C CA . ILE A 1 83 ? -5.744 -0.503 15.100 1.00 96.62 83 ILE A CA 1
ATOM 627 C C . ILE A 1 83 ? -5.915 -1.624 16.117 1.00 96.62 83 ILE A C 1
ATOM 629 O O . ILE A 1 83 ? -6.365 -1.368 17.235 1.00 96.62 83 ILE A O 1
ATOM 633 N N . SER A 1 84 ? -5.532 -2.840 15.746 1.00 94.50 84 SER A N 1
ATOM 634 C CA . SER A 1 84 ? -5.440 -3.974 16.665 1.00 94.50 84 SER A CA 1
ATOM 635 C C . SER A 1 84 ? -3.986 -4.412 16.77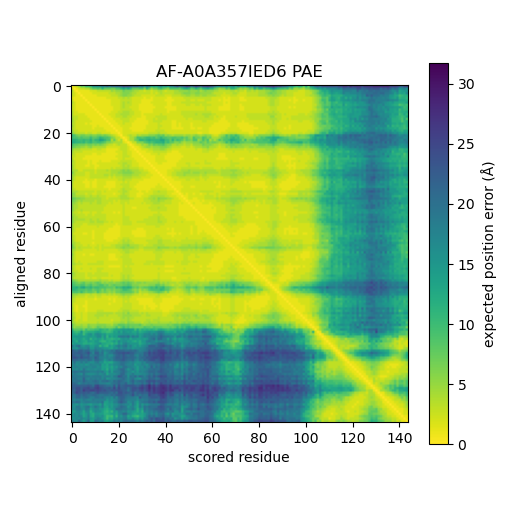5 1.00 94.50 84 SER A C 1
ATOM 637 O O . SER A 1 84 ? -3.316 -4.533 15.757 1.00 94.50 84 SER A O 1
ATOM 639 N N . GLU A 1 85 ? -3.494 -4.655 17.984 1.00 92.94 85 GLU A N 1
ATOM 640 C CA . GLU A 1 85 ? -2.113 -5.082 18.226 1.00 92.94 85 GLU A CA 1
ATOM 641 C C . GLU A 1 85 ? -2.117 -6.318 19.126 1.00 92.94 85 GLU A C 1
ATOM 643 O O . GLU A 1 85 ? -2.829 -6.354 20.136 1.00 92.94 85 GLU A O 1
ATOM 648 N N . ASP A 1 86 ? -1.348 -7.332 18.738 1.00 87.88 86 ASP A N 1
ATOM 649 C CA . ASP A 1 86 ? -1.114 -8.546 19.516 1.00 87.88 86 ASP A CA 1
ATOM 650 C C . ASP A 1 86 ? 0.377 -8.942 19.484 1.00 87.88 86 ASP A C 1
ATOM 652 O O . ASP A 1 86 ? 1.233 -8.172 19.045 1.00 87.88 86 ASP A O 1
ATOM 656 N N . ASP A 1 87 ? 0.705 -10.142 19.970 1.00 84.81 87 ASP A N 1
ATOM 657 C CA . ASP A 1 87 ? 2.084 -10.646 20.016 1.00 84.81 87 ASP A CA 1
ATOM 658 C C . ASP A 1 87 ? 2.731 -10.829 18.621 1.00 84.81 87 ASP A C 1
ATOM 660 O O . ASP A 1 87 ? 3.944 -11.036 18.538 1.00 84.81 87 ASP A O 1
ATOM 664 N N . GLN A 1 88 ? 1.953 -10.792 17.531 1.00 82.06 88 GLN A N 1
ATOM 665 C CA . GLN A 1 88 ? 2.421 -10.944 16.147 1.00 82.06 88 GLN A CA 1
ATOM 666 C C . GLN A 1 88 ? 2.656 -9.606 15.439 1.00 82.06 88 GLN A C 1
ATOM 668 O O . GLN A 1 88 ? 3.319 -9.597 14.403 1.00 82.06 88 GLN A O 1
ATOM 673 N N . GLY A 1 89 ? 2.159 -8.499 15.993 1.00 87.75 89 GLY A N 1
ATOM 674 C CA . GLY A 1 89 ? 2.353 -7.158 15.450 1.00 87.75 89 GLY A CA 1
ATOM 675 C C . GLY A 1 89 ? 1.086 -6.309 15.459 1.00 87.75 89 GLY A C 1
ATOM 676 O O . GLY A 1 89 ? 0.056 -6.666 16.036 1.00 87.75 89 GLY A O 1
ATOM 677 N N . ALA A 1 90 ? 1.176 -5.145 14.816 1.00 94.00 90 ALA A N 1
ATOM 678 C CA . ALA A 1 90 ? 0.049 -4.234 14.647 1.00 94.00 90 ALA A CA 1
ATOM 679 C C . ALA A 1 90 ? -0.656 -4.461 13.305 1.00 94.00 90 ALA A C 1
ATOM 681 O O . ALA A 1 90 ? -0.020 -4.517 12.258 1.00 94.00 90 ALA A O 1
ATOM 682 N N . LEU A 1 91 ? -1.983 -4.498 13.335 1.00 96.25 91 LEU A N 1
ATOM 683 C CA . LEU A 1 91 ? -2.850 -4.616 12.175 1.00 96.25 91 LEU A CA 1
ATOM 684 C C . LEU A 1 91 ? -3.707 -3.357 12.039 1.00 96.25 91 LEU A C 1
ATOM 686 O O . LEU A 1 91 ? -4.305 -2.873 13.004 1.00 96.25 91 LEU A O 1
ATOM 690 N N . TYR A 1 92 ? -3.788 -2.842 10.817 1.00 97.56 92 TYR A N 1
ATOM 691 C CA . TYR A 1 92 ? -4.449 -1.582 10.509 1.00 97.56 92 TYR A CA 1
ATOM 692 C C . TYR A 1 92 ? -5.662 -1.808 9.613 1.00 97.56 92 TYR A C 1
ATOM 694 O O . TYR A 1 92 ? -5.512 -2.117 8.430 1.00 97.56 92 TYR A O 1
ATOM 702 N N . GLN A 1 93 ? -6.870 -1.606 10.137 1.00 98.00 93 GLN A N 1
ATOM 703 C CA . GLN A 1 93 ? -8.085 -1.660 9.325 1.00 98.00 93 GLN A CA 1
ATOM 704 C C . GLN A 1 93 ? -8.310 -0.346 8.586 1.00 98.00 93 GLN A C 1
ATOM 706 O O . GLN A 1 93 ? -8.298 0.739 9.169 1.00 98.00 93 GLN A O 1
ATOM 711 N N . VAL A 1 94 ? -8.561 -0.447 7.287 1.00 98.12 94 VAL A N 1
ATOM 712 C CA . VAL A 1 94 ? -8.724 0.681 6.374 1.00 98.12 94 VAL A CA 1
ATOM 713 C C . VAL A 1 94 ? -10.028 0.507 5.594 1.00 98.12 94 VAL A C 1
ATOM 715 O O . VAL A 1 94 ? -10.236 -0.535 4.968 1.00 98.12 94 VAL A O 1
ATOM 718 N N . PRO A 1 95 ? -10.919 1.514 5.559 1.00 97.44 95 PRO A N 1
ATOM 719 C CA . PRO A 1 95 ? -12.118 1.452 4.731 1.00 97.44 95 PRO A CA 1
ATOM 720 C C . PRO A 1 95 ? -11.771 1.324 3.244 1.00 97.44 95 PRO A C 1
ATOM 722 O O . PRO A 1 95 ? -10.873 2.010 2.745 1.00 97.44 95 PRO A O 1
ATOM 725 N N . ILE A 1 96 ? -12.526 0.510 2.502 1.00 96.31 96 ILE A N 1
ATOM 726 C CA . ILE A 1 96 ? -12.341 0.377 1.053 1.00 96.31 96 ILE A CA 1
ATOM 727 C C . ILE A 1 96 ? -12.560 1.752 0.393 1.00 96.31 96 ILE A C 1
ATOM 729 O O . ILE A 1 96 ? -13.634 2.352 0.531 1.00 96.31 96 ILE A O 1
ATOM 733 N N . PRO A 1 97 ? -11.576 2.277 -0.361 1.00 95.75 97 PRO A N 1
ATOM 734 C CA . PRO A 1 97 ? -11.692 3.592 -0.961 1.00 95.75 97 PRO A CA 1
ATOM 735 C C . PRO A 1 97 ? -12.742 3.608 -2.073 1.00 95.75 97 PRO A C 1
ATOM 737 O O . PRO A 1 97 ? -12.942 2.647 -2.815 1.00 95.75 97 PRO A O 1
ATOM 740 N N . LYS A 1 98 ? -13.378 4.766 -2.265 1.00 93.12 98 LYS A N 1
ATOM 741 C CA . LYS A 1 98 ? -14.356 4.968 -3.351 1.00 93.12 98 LYS A CA 1
ATOM 742 C C . LYS A 1 98 ? -13.714 5.057 -4.735 1.00 93.12 98 LYS A C 1
ATOM 744 O O . LYS A 1 98 ? -14.414 4.963 -5.740 1.00 93.12 98 LYS A O 1
ATOM 749 N N . ARG A 1 99 ? -12.406 5.316 -4.795 1.00 93.06 99 ARG A N 1
ATOM 750 C CA . ARG A 1 99 ? -11.635 5.486 -6.028 1.00 93.06 99 ARG A CA 1
ATOM 751 C C . ARG A 1 99 ? -10.232 4.939 -5.836 1.00 93.06 99 ARG A C 1
ATOM 753 O O . ARG A 1 99 ? -9.651 5.102 -4.769 1.00 93.06 99 ARG A O 1
ATOM 760 N N . ILE A 1 100 ? -9.701 4.376 -6.907 1.00 94.50 100 ILE A N 1
ATOM 761 C CA . ILE A 1 100 ? -8.315 3.934 -7.029 1.00 94.50 100 ILE A CA 1
ATOM 762 C C . ILE A 1 100 ? -7.791 4.424 -8.380 1.00 94.50 100 ILE A C 1
ATOM 764 O O . ILE A 1 100 ? -8.571 4.567 -9.326 1.00 94.50 100 ILE A O 1
ATOM 768 N N . SER A 1 101 ? -6.494 4.685 -8.483 1.00 93.06 101 SER A N 1
ATOM 769 C CA . SER A 1 101 ? -5.817 4.820 -9.769 1.00 93.06 101 SER A CA 1
ATOM 770 C C . SER A 1 101 ? -5.335 3.448 -10.220 1.00 93.06 101 SER A C 1
ATOM 772 O O . SER A 1 101 ? -4.708 2.736 -9.443 1.00 93.06 101 SER A O 1
ATOM 774 N N . TYR A 1 102 ? -5.620 3.101 -11.468 1.00 90.62 102 TYR A N 1
ATOM 775 C CA . TYR A 1 102 ? -5.184 1.864 -12.103 1.00 90.62 102 TYR A CA 1
ATOM 776 C C . TYR A 1 102 ? -4.591 2.245 -13.456 1.00 90.62 102 TYR A C 1
ATOM 778 O O . TYR A 1 102 ? -5.333 2.624 -14.364 1.00 90.62 102 TYR A O 1
ATOM 786 N N . VAL A 1 103 ? -3.263 2.268 -13.556 1.00 87.06 103 VAL A N 1
ATOM 787 C CA . VAL A 1 103 ? -2.565 2.837 -14.714 1.00 87.06 103 VAL A CA 1
ATOM 788 C C . VAL A 1 103 ? -1.679 1.780 -15.349 1.00 87.06 103 VAL A C 1
ATOM 790 O O . VAL A 1 103 ? -0.595 1.488 -14.851 1.00 87.06 103 VAL A O 1
ATOM 793 N N . GLN A 1 104 ? -2.129 1.231 -16.480 1.00 79.69 104 GLN A N 1
ATOM 794 C CA . GLN A 1 104 ? -1.277 0.408 -17.331 1.00 79.69 104 GLN A CA 1
ATOM 795 C C . GLN A 1 104 ? -0.532 1.323 -18.304 1.00 79.69 104 GLN A C 1
ATOM 797 O O . GLN A 1 104 ? -1.145 1.913 -19.191 1.00 79.69 104 GLN A O 1
ATOM 802 N N . ARG A 1 105 ? 0.778 1.487 -18.105 1.00 74.50 105 ARG A N 1
ATOM 803 C CA . ARG A 1 105 ? 1.606 2.398 -18.9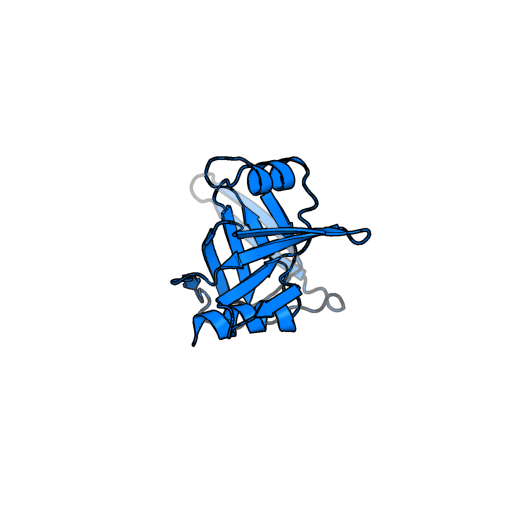17 1.00 74.50 105 ARG A CA 1
ATOM 804 C C . ARG A 1 105 ? 2.271 1.716 -20.112 1.00 74.50 105 ARG A C 1
ATOM 806 O O . ARG A 1 105 ? 2.815 2.414 -20.959 1.00 74.50 105 ARG A O 1
ATOM 813 N N . ARG A 1 106 ? 2.294 0.380 -20.160 1.00 69.56 106 ARG A N 1
ATOM 814 C CA . ARG A 1 106 ? 3.075 -0.375 -21.151 1.00 69.56 106 ARG A CA 1
ATOM 815 C C . ARG A 1 106 ? 2.208 -0.797 -22.338 1.00 69.56 106 ARG A C 1
ATOM 817 O O . ARG A 1 106 ? 1.160 -1.407 -22.146 1.00 69.56 106 ARG A O 1
ATOM 824 N N . GLU A 1 107 ? 2.681 -0.509 -23.551 1.00 67.75 107 GLU A N 1
ATOM 825 C CA . GLU A 1 107 ? 2.050 -0.955 -24.806 1.00 67.75 107 GLU A CA 1
ATOM 826 C C . GLU A 1 107 ? 2.485 -2.370 -25.229 1.00 67.75 107 GLU A C 1
ATOM 828 O O . GLU A 1 107 ? 1.786 -3.019 -26.003 1.00 67.75 107 GLU A O 1
ATOM 833 N N . ALA A 1 108 ? 3.609 -2.868 -24.697 1.00 70.69 108 ALA A N 1
ATOM 834 C CA . ALA A 1 108 ? 4.175 -4.179 -25.012 1.00 70.69 108 ALA A CA 1
ATOM 835 C C . ALA A 1 108 ? 4.592 -4.949 -23.744 1.00 70.69 108 ALA A C 1
ATOM 837 O O . ALA A 1 108 ? 4.959 -4.360 -22.721 1.00 70.69 108 ALA A O 1
ATOM 838 N N . PHE A 1 109 ? 4.514 -6.281 -23.815 1.00 74.62 109 PHE A N 1
ATOM 839 C CA . PHE A 1 109 ? 4.927 -7.194 -22.746 1.00 74.62 109 PHE A CA 1
ATOM 840 C C . PHE A 1 109 ? 6.456 -7.275 -22.659 1.00 74.62 109 PHE A C 1
ATOM 842 O O . PHE A 1 109 ? 7.115 -7.397 -23.685 1.00 74.62 109 PHE A O 1
ATOM 849 N N . ARG A 1 110 ? 7.009 -7.264 -21.440 1.00 77.94 110 ARG A N 1
ATOM 850 C CA . ARG A 1 110 ? 8.452 -7.410 -21.202 1.00 77.94 110 ARG A CA 1
ATOM 851 C C . ARG A 1 110 ? 8.826 -8.859 -20.921 1.00 77.94 110 ARG A C 1
ATOM 853 O O . ARG A 1 110 ? 8.413 -9.421 -19.907 1.00 77.94 110 ARG A O 1
ATOM 860 N N . ALA A 1 111 ? 9.650 -9.441 -21.782 1.00 80.50 111 ALA A N 1
ATOM 861 C CA . ALA A 1 111 ? 10.292 -10.719 -21.531 1.00 80.50 111 ALA A CA 1
ATOM 862 C C . ALA A 1 111 ? 11.542 -10.501 -20.666 1.00 80.50 111 ALA A C 1
ATOM 864 O O . ALA A 1 111 ? 12.482 -9.821 -21.073 1.00 80.50 111 ALA A O 1
ATOM 865 N N . ARG A 1 112 ? 11.543 -11.085 -19.464 1.00 80.31 112 ARG A N 1
ATOM 866 C CA . ARG A 1 112 ? 12.699 -11.076 -18.559 1.00 80.31 112 ARG A CA 1
ATOM 867 C C . ARG A 1 112 ? 13.787 -11.996 -19.089 1.00 80.31 112 ARG A C 1
ATOM 869 O O . ARG A 1 112 ? 13.514 -13.154 -19.412 1.00 80.31 112 ARG A O 1
ATOM 876 N N . VAL A 1 113 ? 15.017 -11.503 -19.111 1.00 82.00 113 VAL A N 1
ATOM 877 C CA . VAL A 1 113 ? 16.187 -12.345 -19.323 1.00 82.00 113 VAL A CA 1
ATOM 878 C C . VAL A 1 113 ? 16.457 -13.064 -18.004 1.00 82.00 113 VAL A C 1
ATOM 880 O O . VAL A 1 113 ? 16.655 -12.451 -16.959 1.00 82.00 113 VAL A O 1
ATOM 883 N N . THR A 1 114 ? 16.369 -14.392 -18.002 1.00 75.38 114 THR A N 1
ATOM 884 C CA . THR A 1 114 ? 16.611 -15.166 -16.779 1.00 75.38 114 THR A CA 1
ATOM 885 C C . THR A 1 114 ? 18.073 -15.035 -16.366 1.00 75.38 114 THR A C 1
ATOM 887 O O . THR A 1 114 ? 18.939 -15.174 -17.222 1.00 75.38 114 THR A O 1
ATOM 890 N N . GLY A 1 115 ? 18.370 -14.914 -15.067 1.00 66.50 115 GLY A N 1
ATOM 891 C CA . GLY A 1 115 ? 19.750 -14.808 -14.555 1.00 66.50 115 GLY A CA 1
ATOM 892 C C . GLY A 1 115 ? 20.678 -16.000 -14.854 1.00 66.50 115 GLY A C 1
ATOM 893 O O . GLY A 1 115 ? 21.844 -15.977 -14.484 1.00 66.50 115 GLY A O 1
ATOM 894 N N . LEU A 1 116 ? 20.178 -17.047 -15.520 1.00 74.31 116 LEU A N 1
ATOM 895 C CA . LEU A 1 116 ? 20.969 -18.152 -16.076 1.00 74.31 116 LEU A CA 1
ATOM 896 C C . LEU A 1 116 ? 21.590 -17.820 -17.444 1.00 74.31 116 LEU A C 1
ATOM 898 O O . LEU A 1 116 ? 22.375 -18.605 -17.971 1.00 74.31 116 LEU A O 1
ATOM 902 N N . THR A 1 117 ? 21.205 -16.705 -18.061 1.00 75.62 117 THR A N 1
ATOM 903 C CA . THR A 1 117 ? 21.686 -16.271 -19.371 1.00 75.62 117 THR A CA 1
ATOM 904 C C . THR A 1 117 ? 22.023 -14.794 -19.283 1.00 75.62 117 THR A C 1
ATOM 906 O O . THR A 1 117 ? 21.135 -13.953 -19.332 1.00 75.62 117 THR A O 1
ATOM 909 N N . GLU A 1 118 ? 23.305 -14.467 -19.155 1.00 81.44 118 GLU A N 1
ATOM 910 C CA . GLU A 1 118 ? 23.745 -13.089 -19.357 1.00 81.44 118 GLU A CA 1
ATOM 911 C C . GLU A 1 118 ? 23.724 -12.783 -20.853 1.00 81.44 118 GLU A C 1
ATOM 913 O O . GLU A 1 118 ? 24.382 -13.451 -21.653 1.00 81.44 118 GLU A O 1
ATOM 918 N N . VAL A 1 119 ? 22.942 -11.776 -21.232 1.00 88.12 119 VAL A N 1
ATOM 919 C CA . VAL A 1 119 ? 22.938 -11.227 -22.587 1.00 88.12 119 VAL A CA 1
ATOM 920 C C . VAL A 1 119 ? 23.720 -9.913 -22.531 1.00 88.12 119 VAL A C 1
ATOM 922 O O . VAL A 1 119 ? 23.159 -8.905 -22.092 1.00 88.12 119 VAL A O 1
ATOM 925 N N . PRO A 1 120 ? 25.015 -9.910 -22.902 1.00 89.75 120 PRO A N 1
ATOM 926 C CA . PRO A 1 120 ? 25.819 -8.698 -22.882 1.00 89.75 120 PRO A CA 1
ATOM 927 C C . PRO A 1 120 ? 25.331 -7.727 -23.957 1.00 89.75 120 PRO A C 1
ATOM 929 O O . PRO A 1 120 ? 25.020 -8.123 -25.084 1.00 89.75 120 PRO A O 1
ATOM 932 N N . VAL A 1 121 ? 25.281 -6.449 -23.606 1.00 90.81 121 VAL A N 1
ATOM 933 C CA . VAL A 1 121 ? 24.910 -5.350 -24.496 1.00 90.81 121 VAL A CA 1
ATOM 934 C C . VAL A 1 121 ? 25.942 -4.235 -24.385 1.00 90.81 121 VAL A C 1
ATOM 936 O O . VAL A 1 121 ? 26.441 -3.944 -23.300 1.00 90.81 121 VAL A O 1
ATOM 939 N N . ALA A 1 122 ? 26.247 -3.604 -25.515 1.00 92.12 122 ALA A N 1
ATOM 940 C CA . ALA A 1 122 ? 27.098 -2.425 -25.581 1.00 92.12 122 ALA A CA 1
ATOM 941 C C . ALA A 1 122 ? 26.266 -1.246 -26.091 1.00 92.12 122 ALA A C 1
ATOM 943 O O . ALA A 1 122 ? 25.604 -1.342 -27.128 1.00 92.12 122 ALA A O 1
ATOM 944 N N . LEU A 1 123 ? 26.278 -0.144 -25.345 1.00 90.56 123 LEU A N 1
ATOM 945 C CA . LEU A 1 123 ? 25.648 1.109 -25.730 1.00 90.56 123 LEU A CA 1
ATOM 946 C C . LEU A 1 123 ? 26.737 2.100 -26.133 1.00 90.56 123 LEU A C 1
ATOM 948 O O . LEU A 1 123 ? 27.461 2.628 -25.289 1.00 90.56 123 LEU A O 1
ATOM 952 N N . SER A 1 124 ? 26.851 2.348 -27.430 1.00 92.81 124 SER A N 1
ATOM 953 C CA . SER A 1 124 ? 27.756 3.356 -27.976 1.00 92.81 124 SER A CA 1
ATOM 954 C C . SER A 1 124 ? 27.001 4.671 -28.141 1.00 92.81 124 SER A C 1
ATOM 956 O O . SER A 1 124 ? 25.898 4.683 -28.692 1.00 92.81 124 SER A O 1
ATOM 958 N N . TRP A 1 125 ? 27.584 5.785 -27.702 1.00 91.38 125 TRP A N 1
ATOM 959 C CA . TRP A 1 125 ? 27.008 7.108 -27.941 1.00 91.38 125 TRP A CA 1
ATOM 960 C C . TRP A 1 125 ? 28.037 8.085 -28.492 1.00 91.38 125 TRP A C 1
ATOM 962 O O . TRP A 1 125 ? 29.252 7.929 -28.346 1.00 91.38 125 TRP A O 1
ATOM 972 N N . THR A 1 126 ? 27.525 9.116 -29.151 1.00 90.81 126 THR A N 1
ATOM 973 C CA . THR A 1 126 ? 28.297 10.271 -29.591 1.00 90.81 126 THR A CA 1
ATOM 974 C C . THR A 1 126 ? 27.460 11.507 -29.318 1.00 90.81 126 THR A C 1
ATOM 976 O O . THR A 1 126 ? 26.308 11.585 -29.734 1.00 90.81 126 THR A O 1
ATOM 979 N N . ASP A 1 127 ? 28.034 12.438 -28.574 1.00 87.19 127 ASP A N 1
ATOM 980 C CA . ASP A 1 127 ? 27.477 13.756 -28.328 1.00 87.19 127 ASP A CA 1
ATOM 981 C C . ASP A 1 127 ? 28.123 14.732 -29.315 1.00 87.19 127 ASP A C 1
ATOM 983 O O . ASP A 1 127 ? 29.332 14.982 -29.273 1.00 87.19 127 ASP A O 1
ATOM 987 N N . GLU A 1 128 ? 27.315 15.236 -30.246 1.00 83.94 128 GLU A N 1
ATOM 988 C CA . GLU A 1 128 ? 27.766 16.135 -31.307 1.00 83.94 128 GLU A CA 1
ATOM 989 C C . GLU A 1 128 ? 28.146 17.528 -30.776 1.00 83.94 128 GLU A C 1
ATOM 991 O O . GLU A 1 128 ? 29.038 18.164 -31.338 1.00 83.94 128 GLU A O 1
ATOM 996 N N . GLU A 1 129 ? 27.537 17.998 -29.679 1.00 81.75 129 GLU A N 1
ATOM 997 C CA . GLU A 1 129 ? 27.825 19.321 -29.104 1.00 81.75 129 GLU A CA 1
ATOM 998 C C . GLU A 1 129 ? 29.134 19.319 -28.314 1.00 81.75 129 GLU A C 1
ATOM 1000 O O . GLU A 1 129 ? 29.920 20.265 -28.395 1.00 81.75 129 GLU A O 1
ATOM 1005 N N . THR A 1 130 ? 29.401 18.243 -27.573 1.00 82.75 130 THR A N 1
ATOM 1006 C CA . THR A 1 130 ? 30.633 18.108 -26.780 1.00 82.75 130 THR A CA 1
ATOM 1007 C C . THR A 1 130 ? 31.741 17.343 -27.505 1.00 82.75 130 THR A C 1
ATOM 1009 O O . THR A 1 130 ? 32.834 17.191 -26.956 1.00 82.75 130 THR A O 1
ATOM 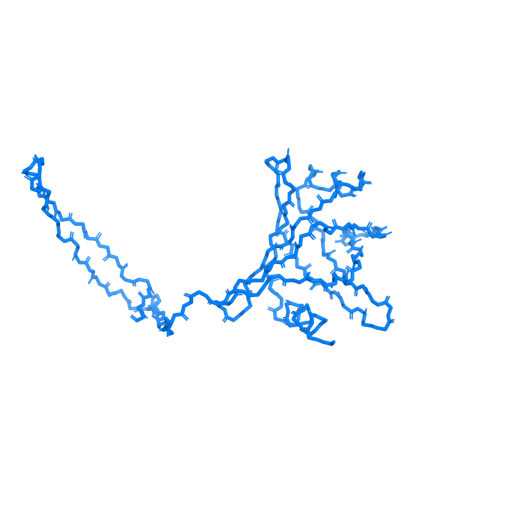1012 N N . SER A 1 131 ? 31.487 16.861 -28.731 1.00 82.25 131 SER A N 1
ATOM 1013 C CA . SER A 1 131 ? 32.387 15.990 -29.512 1.00 82.25 131 SER A CA 1
ATOM 1014 C C . SER A 1 131 ? 32.899 14.778 -28.721 1.00 82.25 131 SER A C 1
ATOM 1016 O O . SER A 1 131 ? 33.991 14.262 -28.972 1.00 82.25 131 SER A O 1
ATOM 1018 N N . THR A 1 132 ? 32.122 14.332 -27.735 1.00 82.25 132 THR A N 1
ATOM 1019 C CA . THR A 1 132 ? 32.490 13.237 -26.842 1.00 82.25 132 THR A CA 1
ATOM 1020 C C . THR A 1 132 ? 31.822 11.963 -27.326 1.00 82.25 132 THR A C 1
ATOM 1022 O O . THR A 1 132 ? 30.626 11.940 -27.602 1.00 82.25 132 THR A O 1
ATOM 1025 N N . SER A 1 133 ? 32.590 10.884 -27.417 1.00 85.69 133 SER A N 1
ATOM 1026 C CA . SER A 1 133 ? 32.066 9.545 -27.682 1.00 85.69 133 SER A CA 1
ATOM 1027 C C . SER A 1 133 ? 32.450 8.612 -26.547 1.00 85.69 133 SER A C 1
ATOM 1029 O O . SER A 1 133 ? 33.456 8.822 -25.865 1.00 85.69 133 SER A O 1
ATOM 1031 N N . GLY A 1 134 ? 31.619 7.604 -26.324 1.00 90.44 134 GLY A N 1
ATOM 1032 C CA . GLY A 1 134 ? 31.835 6.621 -25.280 1.00 90.44 134 GLY A CA 1
ATOM 1033 C C . GLY A 1 134 ? 31.098 5.326 -25.567 1.00 90.44 134 GLY A C 1
ATOM 1034 O O . GLY A 1 134 ? 30.236 5.252 -26.447 1.00 90.44 134 GLY A O 1
ATOM 1035 N N . GLU A 1 135 ? 31.471 4.305 -24.810 1.00 92.81 135 GLU A N 1
ATOM 1036 C CA . GLU A 1 135 ? 30.872 2.982 -24.860 1.00 92.81 135 GLU A CA 1
ATOM 1037 C C . GLU A 1 135 ? 30.596 2.512 -23.433 1.00 92.81 135 GLU A C 1
ATOM 1039 O O . GLU A 1 135 ? 31.430 2.681 -22.540 1.00 92.81 135 GLU A O 1
ATOM 1044 N N . LEU A 1 136 ? 29.399 1.973 -23.216 1.00 91.19 136 LEU A N 1
ATOM 1045 C CA . LEU A 1 136 ? 28.974 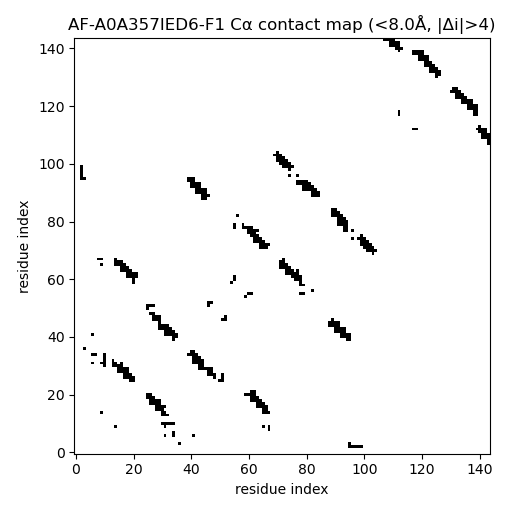1.398 -21.948 1.00 91.19 136 LEU A CA 1
ATOM 1046 C C . LEU A 1 136 ? 28.600 -0.063 -22.170 1.00 91.19 136 LEU A C 1
ATOM 1048 O O . LEU A 1 136 ? 27.654 -0.355 -22.899 1.00 91.19 136 LEU A O 1
ATOM 1052 N N . GLU A 1 137 ? 29.308 -0.965 -21.504 1.00 93.31 137 GLU A N 1
ATOM 1053 C CA . GLU A 1 137 ? 28.950 -2.380 -21.451 1.00 93.31 137 GLU A CA 1
ATOM 1054 C C . GLU A 1 137 ? 28.011 -2.645 -20.268 1.00 93.31 137 GLU A C 1
ATOM 1056 O O . GLU A 1 137 ? 28.220 -2.145 -19.159 1.00 93.31 137 GLU A O 1
ATOM 1061 N N . ALA A 1 138 ? 26.965 -3.433 -20.505 1.00 89.00 138 ALA A N 1
ATOM 1062 C CA . ALA A 1 138 ? 25.990 -3.834 -19.499 1.00 89.00 138 ALA A CA 1
ATOM 1063 C C . ALA A 1 138 ? 25.399 -5.216 -19.825 1.00 89.00 138 ALA A C 1
ATOM 1065 O O . ALA A 1 138 ? 25.663 -5.796 -20.878 1.00 89.00 138 ALA A O 1
ATOM 1066 N N . ALA A 1 139 ? 24.566 -5.737 -18.926 1.00 88.94 139 ALA A N 1
ATOM 1067 C CA . ALA A 1 139 ? 23.745 -6.918 -19.173 1.00 88.94 139 ALA A CA 1
ATOM 1068 C C . ALA A 1 139 ? 22.282 -6.507 -19.398 1.00 8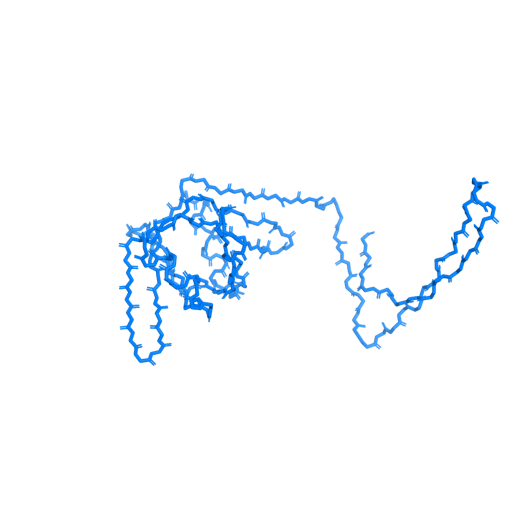8.94 139 ALA A C 1
ATOM 1070 O O . ALA A 1 13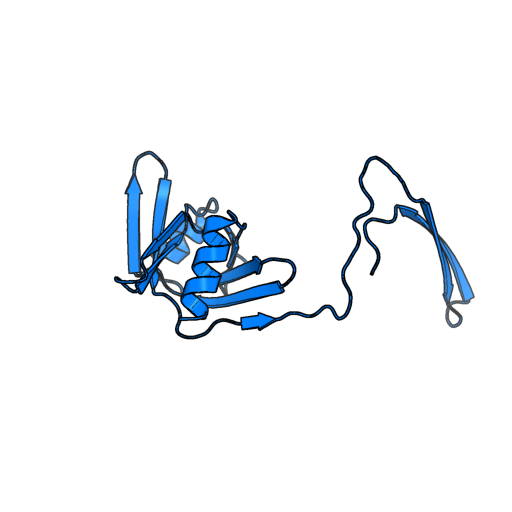9 ? 21.772 -5.607 -18.727 1.00 88.94 139 ALA A O 1
ATOM 1071 N N . LEU A 1 140 ? 21.606 -7.166 -20.340 1.00 87.94 140 LEU A N 1
ATOM 1072 C CA . LEU A 1 140 ? 20.180 -6.966 -20.596 1.00 87.94 140 LEU A CA 1
ATOM 1073 C C . LEU A 1 140 ? 19.335 -7.632 -19.497 1.00 87.94 140 LEU A C 1
ATOM 1075 O O . LEU A 1 140 ? 19.444 -8.838 -19.292 1.00 87.94 140 LEU A O 1
ATOM 1079 N N . ASP A 1 141 ? 18.470 -6.859 -18.835 1.00 86.50 141 ASP A N 1
ATOM 1080 C CA . ASP A 1 141 ? 17.570 -7.346 -17.772 1.00 86.50 141 ASP A CA 1
ATOM 1081 C C . ASP A 1 141 ? 16.195 -7.784 -18.318 1.00 86.50 141 ASP A C 1
ATOM 1083 O O . ASP A 1 141 ? 15.691 -8.872 -18.024 1.00 86.50 141 ASP A O 1
ATOM 1087 N N . ASP A 1 142 ? 15.589 -6.964 -19.180 1.00 83.38 142 ASP A N 1
ATOM 1088 C CA . ASP A 1 142 ? 14.331 -7.264 -19.863 1.00 83.38 142 ASP A CA 1
ATOM 1089 C C . ASP A 1 142 ? 14.261 -6.608 -21.254 1.00 83.38 142 ASP A C 1
ATOM 1091 O O . ASP A 1 142 ? 15.025 -5.691 -21.560 1.00 83.38 142 ASP A O 1
ATOM 1095 N N . ILE A 1 143 ? 13.368 -7.109 -22.115 1.00 85.25 143 ILE A N 1
ATOM 1096 C CA . ILE A 1 143 ? 13.077 -6.529 -23.435 1.00 85.25 143 ILE A CA 1
ATOM 1097 C C . ILE A 1 143 ? 11.571 -6.535 -23.715 1.00 85.25 143 ILE A C 1
ATOM 1099 O O . ILE A 1 143 ? 10.885 -7.505 -23.391 1.00 85.25 143 ILE A O 1
ATOM 1103 N N . SER A 1 144 ? 11.062 -5.461 -24.324 1.00 82.19 144 SER A N 1
ATOM 1104 C CA . SER A 1 144 ? 9.683 -5.322 -24.826 1.00 82.19 144 SER A CA 1
ATOM 1105 C C . SER A 1 144 ? 9.649 -5.078 -26.321 1.00 82.19 144 SER A C 1
ATOM 1107 O O . SER A 1 144 ? 10.527 -4.304 -26.763 1.00 82.19 144 SER A O 1
#

Foldseek 3Di:
DVLLVVLVLQQVVQWKKWKAADVDPDIFIWGWPAGDVVVQKTKTFAGPDPVVVVCLVVFGFIKIWTAGPQKIKIDGRWHFPDWDADPRGIMTIIGRDPDMDTDRPDPDDKDFDPPVDWDKDKDWDADPVVRDIDIDIDTDGIDD